Protein AF-A0A0Q6K3Z5-F1 (afdb_monomer)

Nearest PDB structures (foldseek):
  2ost-assembly1_D  TM=7.814E-01  e=1.177E-01  Synechocystis sp. PCC 6803
  2ost-assembly1_B  TM=5.981E-01  e=3.414E-01  Synechocystis sp. PCC 6803
  2ost-assembly1_C  TM=6.191E-01  e=8.669E-01  Synechocystis sp. PCC 6803
  3h0g-assembly1_I  TM=3.306E-01  e=2.872E+00  Schizosaccharomyces pombe 972h-

Foldseek 3Di:
DPDDDDPPQQVVQVVVVVVVCVVQVKDWDADPDPPQVAGIKIWHDFDADPPDDPVPGDDTAIETEHGDDDDDDDDDDDDDPVNVVSQVPDPHHYYD

Solvent-accessible surface area (backbone atoms only — not comparable to full-atom values): 6191 Å² total; per-residue (Å²): 132,89,74,78,79,73,81,60,49,62,63,51,46,48,52,49,51,45,56,51,33,60,74,69,62,31,48,72,43,71,55,88,62,98,80,73,76,44,46,30,43,34,39,45,70,70,79,83,57,87,96,53,57,82,93,71,48,77,78,61,54,53,34,40,31,32,82,80,68,80,95,72,82,79,94,79,82,92,74,60,67,71,44,54,55,51,48,75,71,42,92,54,56,66,48,110

Radius of gyration: 16.68 Å; Cα contacts (8 Å, |Δi|>4): 106; chains: 1; bounding box: 41×44×38 Å

Secondary structure (DSSP, 8-state):
--PPPPS-HHHHHHHHHHHHHHHTT-EEEE-SSTTSS-SEEEEPPP-PPTT--GGGSPPPPEEEE-----SSSS------HHHHHHHHH-SS-EE-

Sequence (96 aa):
MQHSPIIDLAEWAEDDFSARCARAGITRNKSRQDRTGWDYFVEFPAIAVAGIPADLQPVEMAASVQVKSKRKGQPFVDLKLSNALRFAKNAAPCFL

Structure (mmCIF, N/CA/C/O backbone):
data_AF-A0A0Q6K3Z5-F1
#
_entry.id   AF-A0A0Q6K3Z5-F1
#
loop_
_atom_site.group_PDB
_atom_site.id
_atom_site.type_symbol
_atom_site.label_atom_id
_atom_site.label_alt_id
_atom_site.label_comp_id
_atom_site.label_asym_id
_atom_site.label_entity_id
_atom_site.label_seq_id
_atom_site.pdbx_PDB_ins_code
_atom_site.Cartn_x
_atom_site.Cartn_y
_atom_site.Cartn_z
_atom_site.occupancy
_atom_site.B_iso_or_equiv
_atom_site.auth_seq_id
_atom_site.auth_comp_id
_atom_site.auth_asym_id
_atom_site.auth_atom_id
_atom_site.pdbx_PDB_model_num
ATOM 1 N N . MET A 1 1 ? -4.901 28.794 7.567 1.00 43.53 1 MET A N 1
ATOM 2 C CA . MET A 1 1 ? -5.897 28.053 6.763 1.00 43.53 1 MET A CA 1
ATOM 3 C C . MET A 1 1 ? -6.505 26.964 7.635 1.00 43.53 1 MET A C 1
ATOM 5 O O . MET A 1 1 ? -5.822 25.987 7.926 1.00 43.53 1 MET A O 1
ATOM 9 N N . GLN A 1 2 ? -7.729 27.168 8.132 1.00 45.81 2 GLN A N 1
ATOM 10 C CA . GLN A 1 2 ? -8.471 26.124 8.846 1.00 45.81 2 GLN A CA 1
ATOM 11 C C . GLN A 1 2 ? -8.821 25.036 7.828 1.00 45.81 2 GLN A C 1
ATOM 13 O O . GLN A 1 2 ? -9.632 25.266 6.938 1.00 45.81 2 GLN A O 1
ATOM 18 N N . HIS A 1 3 ? -8.138 23.896 7.898 1.00 64.44 3 HIS A N 1
ATOM 19 C CA . HIS A 1 3 ? -8.525 22.734 7.108 1.00 64.44 3 HIS A CA 1
ATOM 20 C C . HIS A 1 3 ? -9.770 22.140 7.757 1.00 64.44 3 HIS A C 1
ATOM 22 O O . HIS A 1 3 ? -9.778 21.900 8.968 1.00 64.44 3 HIS A O 1
ATOM 28 N N . SER A 1 4 ? -10.819 21.935 6.962 1.00 77.44 4 SER A N 1
ATOM 29 C CA . SER A 1 4 ? -12.004 21.207 7.404 1.00 77.44 4 SER A CA 1
ATOM 30 C C . SER A 1 4 ? -11.591 19.858 7.996 1.00 77.44 4 SER A C 1
ATOM 32 O O . SER A 1 4 ? -10.671 19.217 7.475 1.00 77.44 4 SER A O 1
ATOM 34 N N . PRO A 1 5 ? -12.224 19.416 9.094 1.00 87.25 5 PRO A N 1
ATOM 35 C CA . PRO A 1 5 ? -11.871 18.149 9.706 1.00 87.25 5 PRO A CA 1
ATOM 36 C C . PRO A 1 5 ? -12.133 17.011 8.715 1.00 87.25 5 PRO A C 1
ATOM 38 O O . PRO A 1 5 ? -13.237 16.879 8.193 1.00 87.25 5 PRO A O 1
ATOM 41 N N . I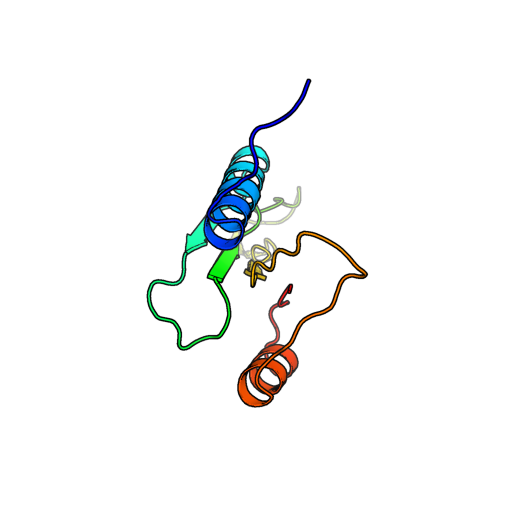LE A 1 6 ? -11.119 16.174 8.479 1.00 91.44 6 ILE A N 1
ATOM 42 C CA . ILE A 1 6 ? -11.283 14.905 7.758 1.00 91.44 6 ILE A CA 1
ATOM 43 C C . ILE A 1 6 ? -12.333 14.095 8.516 1.00 91.44 6 ILE A C 1
ATOM 45 O O . ILE A 1 6 ? -12.143 13.887 9.714 1.00 91.44 6 ILE A O 1
ATOM 49 N N . ILE A 1 7 ? -13.423 13.680 7.871 1.00 92.25 7 ILE A N 1
ATOM 50 C CA . ILE A 1 7 ? -14.517 12.945 8.524 1.00 92.25 7 ILE A CA 1
ATOM 51 C C . ILE A 1 7 ? -14.127 11.474 8.683 1.00 92.25 7 ILE A C 1
ATOM 53 O O . ILE A 1 7 ? -13.943 11.026 9.818 1.00 92.25 7 ILE A O 1
ATOM 57 N N . ASP A 1 8 ? -13.875 10.777 7.572 1.00 94.44 8 ASP A N 1
ATOM 58 C CA . ASP A 1 8 ? -13.308 9.427 7.576 1.00 94.44 8 ASP A CA 1
ATOM 59 C C . ASP A 1 8 ? -11.776 9.486 7.522 1.00 94.44 8 ASP A C 1
ATOM 61 O O . A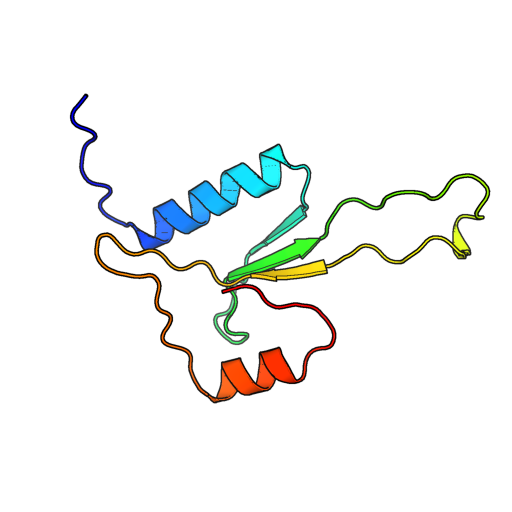SP A 1 8 ? -11.159 9.683 6.477 1.00 94.44 8 ASP A O 1
ATOM 65 N N . LEU A 1 9 ? -11.147 9.389 8.694 1.00 93.44 9 LEU A N 1
ATOM 66 C CA . LEU A 1 9 ? -9.691 9.453 8.804 1.00 93.44 9 LEU A CA 1
ATOM 67 C C . LEU A 1 9 ? -9.010 8.154 8.360 1.00 93.44 9 LEU A C 1
ATOM 69 O O . LEU A 1 9 ? -7.829 8.181 8.018 1.00 93.44 9 LEU A O 1
ATOM 73 N N . ALA A 1 10 ? -9.705 7.019 8.435 1.00 91.88 10 ALA A N 1
ATOM 74 C CA . ALA A 1 10 ? -9.131 5.735 8.058 1.00 91.88 10 ALA A CA 1
ATOM 75 C C . ALA A 1 10 ? -9.049 5.646 6.533 1.00 91.88 10 ALA A C 1
ATOM 77 O O . ALA A 1 10 ? -7.957 5.463 5.998 1.00 91.88 10 ALA A O 1
ATOM 78 N N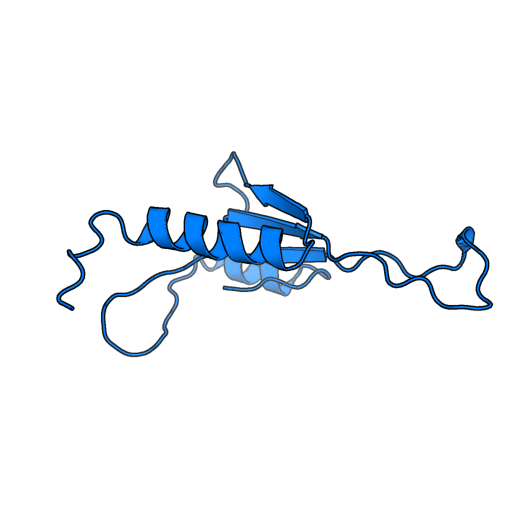 . GLU A 1 11 ? -10.165 5.912 5.852 1.00 95.00 11 GLU A N 1
ATOM 79 C CA . GLU A 1 11 ? -10.230 5.946 4.391 1.00 95.00 11 GLU A CA 1
ATOM 80 C C . GLU A 1 11 ? -9.273 6.998 3.817 1.00 95.00 11 GLU A C 1
ATOM 82 O O . GLU A 1 11 ? -8.440 6.686 2.967 1.00 95.00 11 GLU A O 1
ATOM 87 N N . TRP A 1 12 ? -9.280 8.218 4.367 1.00 96.06 12 TRP A N 1
ATOM 88 C CA . TRP A 1 12 ? -8.357 9.267 3.926 1.00 96.06 12 TRP A CA 1
ATOM 89 C C . TRP A 1 12 ? -6.880 8.868 4.060 1.00 96.06 12 TRP A C 1
ATOM 91 O O . TRP A 1 12 ? -6.066 9.205 3.202 1.00 96.06 12 TRP A O 1
ATOM 101 N N . ALA A 1 13 ? -6.505 8.161 5.131 1.00 95.44 13 ALA A N 1
ATOM 102 C CA . ALA A 1 13 ? -5.121 7.735 5.324 1.00 95.44 13 ALA A CA 1
ATOM 103 C C . ALA A 1 13 ? -4.708 6.652 4.319 1.00 95.44 13 ALA A C 1
ATOM 105 O O . ALA A 1 13 ? -3.574 6.665 3.836 1.00 95.44 13 ALA A O 1
ATOM 106 N N . GLU A 1 14 ? -5.617 5.739 3.971 1.00 96.50 14 GLU A N 1
ATOM 107 C CA . GLU A 1 14 ? -5.387 4.772 2.898 1.00 96.50 14 GLU A CA 1
ATOM 108 C C . GLU A 1 14 ? -5.239 5.448 1.528 1.00 96.50 14 GLU A C 1
ATOM 110 O O . GLU A 1 14 ? -4.393 5.035 0.728 1.00 96.50 14 GLU A O 1
ATOM 115 N N . ASP A 1 15 ? -6.011 6.504 1.268 1.00 96.88 15 ASP A N 1
ATOM 116 C CA . ASP A 1 15 ? -5.938 7.302 0.038 1.00 96.88 15 ASP A CA 1
ATOM 117 C C . ASP A 1 15 ? -4.680 8.180 -0.037 1.00 96.88 15 ASP A C 1
ATOM 119 O O . ASP A 1 15 ? -4.133 8.396 -1.124 1.00 96.88 15 ASP A O 1
ATOM 123 N N . ASP A 1 16 ? -4.168 8.657 1.098 1.00 97.19 16 ASP A N 1
ATOM 124 C CA . ASP A 1 16 ? -2.874 9.342 1.167 1.00 97.19 16 ASP A CA 1
ATOM 125 C C . ASP A 1 16 ? -1.718 8.349 0.956 1.00 97.19 16 ASP A C 1
ATOM 127 O O . ASP A 1 16 ? -0.829 8.594 0.136 1.00 97.19 16 ASP A O 1
ATOM 131 N N . PHE A 1 17 ? -1.750 7.188 1.624 1.00 97.56 17 PHE A N 1
ATOM 132 C CA . PHE A 1 17 ? -0.744 6.126 1.478 1.00 97.56 17 PHE A CA 1
ATOM 133 C C . PHE A 1 17 ? -0.667 5.610 0.040 1.00 97.56 17 PHE A C 1
ATOM 135 O O . PHE A 1 17 ? 0.376 5.689 -0.613 1.00 97.56 17 PHE A O 1
ATOM 142 N N . SER A 1 18 ? -1.811 5.145 -0.455 1.00 97.06 18 SER A N 1
ATOM 143 C CA . SER A 1 18 ? -2.419 5.725 -1.630 1.00 97.06 18 SER A CA 1
ATOM 144 C C . SER A 1 18 ? -1.496 6.498 -2.572 1.00 97.06 18 SER A C 1
ATOM 146 O O . SER A 1 18 ? -0.586 5.970 -3.230 1.00 97.06 18 SER A O 1
ATOM 148 N N . ALA A 1 19 ? -1.812 7.778 -2.701 1.00 97.69 19 ALA A N 1
ATOM 149 C CA . ALA A 1 19 ? -1.135 8.731 -3.560 1.00 97.69 19 ALA A CA 1
ATOM 150 C C . ALA A 1 19 ? 0.397 8.701 -3.416 1.00 97.69 19 ALA A C 1
ATOM 152 O O . ALA A 1 19 ? 1.098 8.854 -4.417 1.00 97.69 19 ALA A O 1
ATOM 153 N N . ARG A 1 20 ? 0.937 8.461 -2.213 1.00 97.19 20 ARG A N 1
ATOM 154 C CA . ARG A 1 20 ? 2.390 8.365 -1.984 1.00 97.19 20 ARG A CA 1
ATOM 155 C C . ARG A 1 20 ? 3.030 7.214 -2.748 1.00 97.19 20 ARG A C 1
ATOM 157 O O . ARG A 1 20 ? 4.049 7.441 -3.393 1.00 97.19 20 ARG A O 1
ATOM 164 N N . CYS A 1 21 ? 2.426 6.026 -2.734 1.00 96.75 21 CYS A N 1
ATOM 165 C CA . CYS A 1 21 ? 2.937 4.884 -3.496 1.00 96.75 21 CYS A CA 1
ATOM 166 C C . CYS A 1 21 ? 2.990 5.203 -4.994 1.00 96.75 21 CYS A C 1
ATOM 168 O O . CYS A 1 21 ? 4.017 4.995 -5.633 1.00 96.75 21 CYS A O 1
ATOM 170 N N . ALA A 1 22 ? 1.926 5.811 -5.532 1.00 96.25 22 ALA A N 1
ATOM 171 C CA . ALA A 1 22 ? 1.880 6.202 -6.941 1.00 96.25 22 ALA A CA 1
ATOM 172 C C . ALA A 1 22 ? 2.964 7.237 -7.289 1.00 96.25 22 ALA A C 1
ATOM 174 O O . ALA A 1 22 ? 3.635 7.109 -8.309 1.00 96.25 22 ALA A O 1
ATOM 175 N N . ARG A 1 23 ? 3.188 8.233 -6.420 1.00 96.75 23 ARG A N 1
ATOM 176 C CA . ARG A 1 23 ? 4.255 9.234 -6.596 1.00 96.75 23 ARG A CA 1
ATOM 177 C C . ARG A 1 23 ? 5.659 8.634 -6.529 1.00 96.75 23 ARG A C 1
ATOM 179 O O . ARG A 1 23 ? 6.566 9.183 -7.141 1.00 96.75 23 ARG A O 1
ATOM 186 N N . ALA A 1 24 ? 5.833 7.551 -5.779 1.00 94.81 24 ALA A N 1
ATOM 187 C CA . ALA A 1 24 ? 7.105 6.854 -5.624 1.00 94.81 24 ALA A CA 1
ATOM 188 C C . ALA A 1 24 ? 7.351 5.774 -6.697 1.00 94.81 24 ALA A C 1
ATOM 190 O O . ALA A 1 24 ? 8.401 5.141 -6.670 1.00 94.81 24 ALA A O 1
ATOM 191 N N . GLY A 1 25 ? 6.405 5.539 -7.617 1.00 94.31 25 GLY A N 1
ATOM 192 C CA . GLY A 1 25 ? 6.504 4.451 -8.598 1.00 94.31 25 GLY A CA 1
ATOM 193 C C . GLY A 1 25 ? 6.386 3.054 -7.978 1.00 94.31 25 GLY A C 1
ATOM 194 O O . GLY A 1 25 ? 6.863 2.087 -8.558 1.00 94.31 25 GLY A O 1
ATOM 195 N N . ILE A 1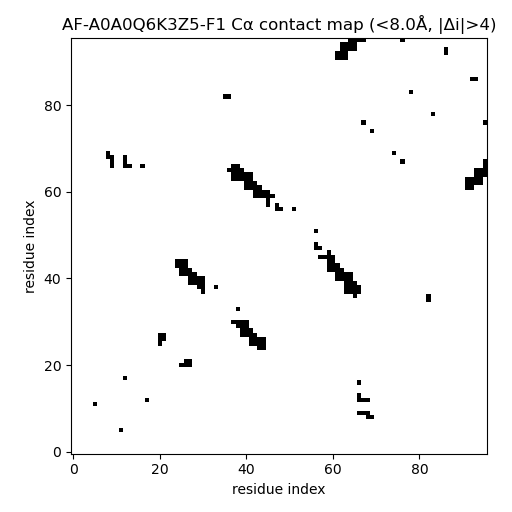 26 ? 5.779 2.953 -6.792 1.00 95.69 26 ILE A N 1
ATOM 196 C CA . ILE A 1 26 ? 5.554 1.693 -6.081 1.00 95.69 26 ILE A CA 1
ATOM 197 C C . ILE A 1 26 ? 4.221 1.107 -6.540 1.00 95.69 26 ILE A C 1
ATOM 199 O O . ILE A 1 26 ? 3.174 1.764 -6.447 1.00 95.69 26 ILE A O 1
ATOM 203 N N . THR A 1 27 ? 4.246 -0.148 -6.981 1.00 95.56 27 THR A N 1
ATOM 204 C CA . THR A 1 27 ? 3.029 -0.900 -7.288 1.00 95.56 27 THR A CA 1
ATOM 205 C C . THR A 1 27 ? 2.361 -1.288 -5.977 1.00 95.56 27 THR A C 1
ATOM 207 O O . THR A 1 27 ? 2.986 -1.864 -5.092 1.00 95.56 27 THR A O 1
ATOM 210 N N . ARG A 1 28 ? 1.079 -0.951 -5.824 1.00 95.50 28 ARG A N 1
ATOM 211 C CA . ARG A 1 28 ? 0.301 -1.220 -4.609 1.00 95.50 28 ARG A CA 1
ATOM 212 C C . ARG A 1 28 ? -0.917 -2.079 -4.942 1.00 95.50 28 ARG A C 1
ATOM 214 O O . ARG A 1 28 ? -1.723 -1.724 -5.800 1.00 95.50 28 ARG A O 1
ATOM 221 N N . ASN A 1 29 ? -1.090 -3.173 -4.216 1.00 95.44 29 ASN A N 1
ATOM 222 C CA . ASN A 1 29 ? -2.189 -4.114 -4.389 1.00 95.44 29 ASN A CA 1
ATOM 223 C C . ASN A 1 29 ? -3.075 -4.085 -3.141 1.00 95.44 29 ASN A C 1
ATOM 225 O O . ASN A 1 29 ? -2.672 -4.570 -2.085 1.00 95.44 29 ASN A O 1
ATOM 229 N N . LYS A 1 30 ? -4.276 -3.499 -3.244 1.00 94.69 30 LYS A N 1
ATOM 230 C CA . LYS A 1 30 ? -5.217 -3.415 -2.115 1.00 94.69 30 LYS A CA 1
ATOM 231 C C . LYS A 1 30 ? -5.804 -4.791 -1.796 1.00 94.69 30 LYS A C 1
ATOM 233 O O . LYS A 1 30 ? -6.305 -5.479 -2.690 1.00 94.69 30 LYS A O 1
ATOM 238 N N . SER A 1 31 ? -5.798 -5.170 -0.524 1.00 92.69 31 SER A N 1
ATOM 239 C CA . SER A 1 31 ? -6.494 -6.358 -0.049 1.00 92.69 31 SER A CA 1
ATOM 240 C C . SER A 1 31 ? -8.000 -6.169 -0.197 1.00 92.69 31 SER A C 1
ATOM 242 O O . SER A 1 31 ? -8.580 -5.209 0.304 1.00 92.69 31 SER A O 1
ATOM 244 N N . ARG A 1 32 ? -8.655 -7.101 -0.892 1.00 89.38 32 ARG A N 1
ATOM 245 C CA . ARG A 1 32 ? -10.123 -7.119 -0.999 1.00 89.38 32 ARG A CA 1
ATOM 246 C C . ARG A 1 32 ? -10.787 -7.903 0.129 1.00 89.38 32 ARG A C 1
ATOM 248 O O . ARG A 1 32 ? -11.970 -7.713 0.381 1.00 89.38 32 ARG A O 1
ATOM 255 N N . GLN A 1 33 ? -10.058 -8.822 0.760 1.00 83.88 33 GLN A N 1
ATOM 256 C CA . GLN A 1 33 ? -10.579 -9.674 1.826 1.00 83.88 33 GLN A CA 1
ATOM 257 C C . GLN A 1 33 ? -9.805 -9.404 3.112 1.00 83.88 33 GLN A C 1
ATOM 259 O O . GLN A 1 33 ? -8.597 -9.632 3.166 1.00 83.88 33 GLN A O 1
ATOM 264 N N . ASP A 1 34 ? -10.506 -9.018 4.175 1.00 75.50 34 ASP A N 1
ATOM 265 C CA . ASP A 1 34 ? -9.912 -8.810 5.499 1.00 75.50 34 ASP A CA 1
ATOM 266 C C . ASP A 1 34 ? -9.633 -10.148 6.212 1.00 75.50 34 ASP A C 1
ATOM 268 O O . ASP A 1 34 ? -10.295 -10.553 7.167 1.00 75.50 34 ASP A O 1
ATOM 272 N N . ARG A 1 35 ? -8.688 -10.919 5.668 1.00 81.25 35 ARG A N 1
ATOM 273 C CA . ARG A 1 35 ? -8.249 -12.216 6.221 1.00 81.25 35 ARG A CA 1
ATOM 274 C C . ARG A 1 35 ? -6.767 -12.245 6.558 1.00 81.25 35 ARG A C 1
ATOM 276 O O . ARG A 1 35 ? -6.320 -13.104 7.318 1.00 81.25 35 ARG A O 1
ATOM 283 N N . THR A 1 36 ? -5.999 -11.348 5.956 1.00 78.50 36 THR A N 1
ATOM 284 C CA . THR A 1 36 ? -4.539 -11.322 6.039 1.00 78.50 36 THR A CA 1
ATOM 285 C C . THR A 1 36 ? -4.027 -10.319 7.068 1.00 78.50 36 THR A C 1
ATOM 287 O O . THR A 1 36 ? -2.903 -10.485 7.540 1.00 78.50 36 THR A O 1
ATOM 290 N N . GLY A 1 37 ? -4.859 -9.350 7.466 1.00 87.00 37 GLY A N 1
ATOM 291 C CA . GLY A 1 37 ? -4.526 -8.339 8.468 1.00 87.00 37 GLY A CA 1
ATOM 292 C C . GLY A 1 37 ? -3.650 -7.197 7.955 1.00 87.00 37 GLY A C 1
ATOM 293 O O . GLY A 1 37 ? -3.032 -6.524 8.765 1.00 87.00 37 GLY A O 1
ATOM 294 N N . TRP A 1 38 ? -3.543 -7.020 6.641 1.00 92.31 38 TRP A N 1
ATOM 295 C CA . TRP A 1 38 ? -2.883 -5.881 6.005 1.00 92.31 38 TRP A CA 1
ATOM 296 C C . TRP A 1 38 ? -3.795 -5.317 4.916 1.00 92.31 38 TRP A C 1
ATOM 298 O O . TRP A 1 38 ? -4.615 -6.048 4.353 1.00 92.31 38 TRP A O 1
ATOM 308 N 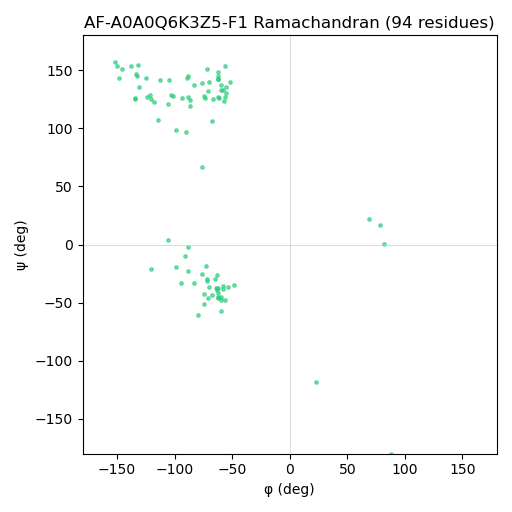N . ASP A 1 39 ? -3.629 -4.033 4.608 1.00 93.88 39 ASP A N 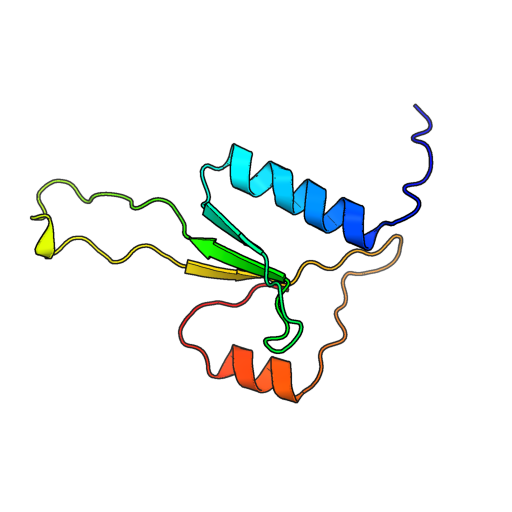1
ATOM 309 C CA . ASP A 1 39 ? -4.478 -3.313 3.654 1.00 93.88 39 ASP A CA 1
ATOM 310 C C . ASP A 1 39 ? -3.867 -3.323 2.250 1.00 93.88 39 ASP A C 1
ATOM 312 O O . ASP A 1 39 ? -4.596 -3.417 1.264 1.00 93.88 39 ASP A O 1
ATOM 316 N N . TYR A 1 40 ? -2.532 -3.300 2.146 1.00 96.12 40 TYR A N 1
ATOM 317 C CA . TYR A 1 40 ? -1.810 -3.334 0.874 1.00 96.12 40 TYR A CA 1
ATOM 318 C C . TYR A 1 40 ? -0.669 -4.353 0.860 1.00 96.12 40 TYR A C 1
ATOM 320 O O . TYR A 1 40 ? 0.043 -4.528 1.846 1.00 96.12 40 TYR A O 1
ATOM 328 N N . PHE A 1 41 ? -0.456 -4.972 -0.297 1.00 95.44 41 PHE A N 1
ATOM 329 C CA . PHE A 1 41 ? 0.806 -5.607 -0.661 1.00 95.44 41 PHE A CA 1
ATOM 330 C C . PHE A 1 41 ? 1.503 -4.713 -1.685 1.00 95.44 41 PHE A C 1
ATOM 332 O O . PHE A 1 41 ? 0.916 -4.395 -2.720 1.00 95.44 41 PHE A O 1
ATOM 339 N N . VAL A 1 42 ? 2.711 -4.253 -1.374 1.00 96.50 42 VAL A N 1
ATOM 340 C CA . VAL A 1 42 ? 3.459 -3.312 -2.211 1.00 96.50 42 VAL A CA 1
ATOM 341 C C . VAL A 1 42 ? 4.698 -3.964 -2.799 1.00 96.50 42 VAL A C 1
ATOM 343 O O . VAL A 1 42 ? 5.380 -4.725 -2.117 1.00 96.50 42 VAL A O 1
ATOM 346 N N . GLU A 1 43 ? 4.987 -3.629 -4.048 1.00 95.19 43 GLU A N 1
ATOM 347 C CA . GLU A 1 43 ? 6.147 -4.087 -4.807 1.00 95.19 43 GLU A CA 1
ATOM 348 C C . GLU A 1 43 ? 6.960 -2.856 -5.211 1.00 95.19 43 GLU A C 1
ATOM 350 O O . GLU A 1 43 ? 6.433 -1.882 -5.765 1.00 95.19 43 GLU A O 1
ATOM 355 N N . PHE A 1 44 ? 8.240 -2.871 -4.855 1.00 92.50 44 PHE A N 1
ATOM 356 C CA . PHE A 1 44 ? 9.166 -1.786 -5.134 1.00 92.50 44 PHE A CA 1
ATOM 357 C C . PHE A 1 44 ? 9.799 -1.997 -6.512 1.00 92.50 44 PHE A C 1
ATOM 359 O O . PHE A 1 44 ? 10.075 -3.139 -6.878 1.00 92.50 44 PHE A O 1
ATOM 366 N N . PRO A 1 45 ? 10.075 -0.918 -7.263 1.00 87.62 45 PRO A N 1
ATOM 367 C CA . PRO A 1 45 ? 10.669 -1.040 -8.587 1.00 87.62 45 PRO A CA 1
ATOM 368 C C . PRO A 1 45 ? 12.009 -1.783 -8.525 1.00 87.62 45 PRO A C 1
ATOM 370 O O . PRO A 1 45 ? 12.865 -1.453 -7.697 1.00 87.62 45 PRO A O 1
ATOM 373 N N . ALA A 1 46 ? 12.205 -2.756 -9.421 1.00 84.06 46 ALA A N 1
ATOM 374 C CA . ALA A 1 46 ? 13.492 -3.421 -9.589 1.00 84.06 46 ALA A CA 1
ATOM 375 C C . ALA A 1 46 ? 14.603 -2.400 -9.867 1.00 84.06 46 ALA A C 1
ATOM 377 O O . ALA A 1 46 ? 14.512 -1.570 -10.776 1.00 84.06 46 ALA A O 1
ATOM 378 N N . ILE A 1 47 ? 15.697 -2.512 -9.117 1.00 85.06 47 ILE A N 1
ATOM 379 C CA . ILE A 1 47 ? 16.936 -1.798 -9.413 1.00 85.06 47 ILE A CA 1
ATOM 380 C C . ILE A 1 47 ? 17.839 -2.785 -10.140 1.00 85.06 47 ILE A C 1
ATOM 382 O O . ILE A 1 47 ? 18.484 -3.625 -9.514 1.00 85.06 47 ILE A O 1
ATOM 386 N N . ALA A 1 48 ? 17.857 -2.694 -11.471 1.00 86.50 48 ALA A N 1
ATOM 387 C CA . ALA A 1 48 ? 18.743 -3.514 -12.282 1.00 86.50 48 ALA A CA 1
ATOM 388 C C . ALA A 1 48 ? 20.204 -3.207 -11.929 1.00 86.50 48 ALA A C 1
ATOM 390 O O . ALA A 1 48 ? 20.651 -2.058 -11.978 1.00 86.50 48 ALA A O 1
ATOM 391 N N . VAL A 1 49 ? 20.957 -4.245 -11.587 1.00 89.12 49 VAL A N 1
ATOM 392 C CA . VAL A 1 49 ? 22.378 -4.132 -11.279 1.00 89.12 49 VAL A CA 1
ATOM 393 C C . VAL A 1 49 ? 23.163 -4.240 -12.580 1.00 89.12 49 VAL A C 1
ATOM 395 O O . VAL A 1 49 ? 23.091 -5.247 -13.291 1.00 89.12 49 VAL A O 1
ATOM 398 N N . ALA A 1 50 ? 23.907 -3.184 -12.907 1.00 91.44 50 ALA A N 1
ATOM 399 C CA . ALA A 1 50 ? 24.733 -3.140 -14.105 1.00 91.44 50 ALA A CA 1
ATOM 400 C C . ALA A 1 50 ? 25.784 -4.262 -14.094 1.00 91.44 50 ALA A C 1
ATOM 402 O O . ALA A 1 50 ? 26.426 -4.520 -13.078 1.00 91.44 50 ALA A O 1
ATOM 403 N N . GLY A 1 51 ? 25.971 -4.916 -15.242 1.00 92.31 51 GLY A N 1
ATOM 404 C CA . GLY A 1 51 ? 26.917 -6.027 -15.382 1.00 92.31 51 GLY A CA 1
ATOM 405 C C . GLY A 1 51 ? 26.392 -7.386 -14.906 1.00 92.31 51 GLY A C 1
ATOM 406 O O . GLY A 1 51 ? 27.122 -8.366 -15.024 1.00 92.31 51 GLY A O 1
ATOM 407 N N . ILE A 1 52 ? 25.147 -7.469 -14.419 1.00 93.06 52 ILE A N 1
ATOM 408 C CA . ILE A 1 52 ? 24.500 -8.735 -14.050 1.00 93.06 52 ILE A CA 1
ATOM 409 C C . ILE A 1 52 ? 23.496 -9.156 -15.146 1.00 93.06 52 ILE A C 1
ATOM 411 O O . ILE A 1 52 ? 22.648 -8.349 -15.540 1.00 93.06 52 ILE A O 1
ATOM 415 N N . PRO A 1 53 ? 23.568 -10.398 -15.662 1.00 92.44 53 PRO A N 1
ATOM 416 C CA . PRO A 1 53 ? 22.565 -10.961 -16.568 1.00 92.44 53 PRO A CA 1
ATOM 417 C C . PRO A 1 53 ? 21.147 -10.948 -15.983 1.00 92.44 53 PRO A C 1
ATOM 419 O O . PRO A 1 53 ? 20.971 -10.983 -14.769 1.00 92.44 53 PRO A O 1
ATOM 422 N N . ALA A 1 54 ? 20.127 -10.912 -16.844 1.00 89.56 54 ALA A N 1
ATOM 423 C CA . ALA A 1 54 ? 18.729 -10.769 -16.425 1.00 89.56 54 ALA A CA 1
ATOM 424 C C . ALA A 1 54 ? 18.251 -11.876 -15.461 1.00 89.56 54 ALA A C 1
ATOM 426 O O . ALA A 1 54 ? 17.484 -11.599 -14.547 1.00 89.56 54 ALA A O 1
ATOM 427 N N . ASP A 1 55 ? 18.728 -13.107 -15.636 1.00 91.56 55 ASP A N 1
ATOM 428 C CA . ASP A 1 5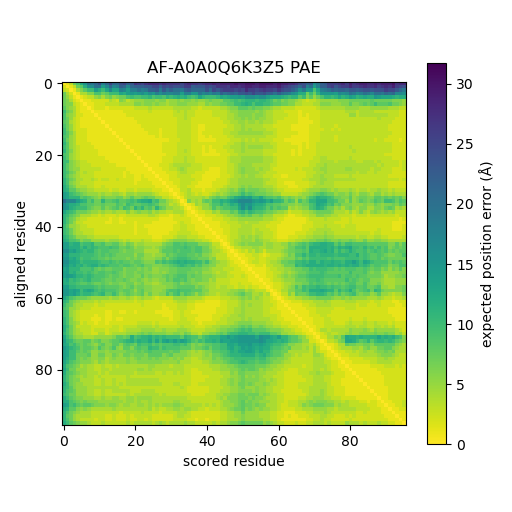5 ? 18.406 -14.278 -14.814 1.00 91.56 55 ASP A CA 1
ATOM 429 C C . ASP A 1 55 ? 19.043 -14.255 -13.415 1.00 91.56 55 ASP A C 1
ATOM 431 O O . ASP A 1 55 ? 18.578 -14.955 -12.518 1.00 91.56 55 ASP A O 1
ATOM 435 N N . LEU A 1 56 ? 20.078 -13.432 -13.215 1.00 91.38 56 LEU A N 1
ATOM 436 C CA . LEU A 1 56 ? 20.774 -13.258 -11.937 1.00 91.38 56 LEU A CA 1
ATOM 437 C C . LEU A 1 56 ? 20.427 -11.935 -11.239 1.00 91.38 56 LEU A C 1
ATOM 439 O O . LEU A 1 56 ? 21.007 -11.620 -10.197 1.00 91.38 56 LEU A O 1
ATOM 443 N N . GLN A 1 57 ? 19.508 -11.146 -11.802 1.00 90.31 57 GLN A N 1
ATOM 444 C CA . GLN A 1 57 ? 19.045 -9.917 -11.164 1.00 90.31 57 GLN A CA 1
ATOM 445 C C . GLN A 1 57 ? 18.355 -10.240 -9.827 1.00 90.31 57 GLN A C 1
ATOM 447 O O . GLN A 1 57 ? 17.654 -11.250 -9.716 1.00 90.31 57 GLN A O 1
ATOM 452 N N . PRO A 1 58 ? 18.542 -9.403 -8.792 1.00 85.00 58 PRO A N 1
ATOM 453 C CA . PRO A 1 58 ? 17.868 -9.605 -7.520 1.00 85.00 58 PRO A CA 1
ATOM 454 C C . PRO A 1 58 ? 16.349 -9.502 -7.695 1.00 85.00 58 PRO A C 1
ATOM 456 O O . PRO A 1 58 ? 15.850 -8.698 -8.482 1.00 85.00 58 PRO A O 1
ATOM 459 N N . VAL A 1 59 ? 15.617 -10.312 -6.928 1.00 82.50 59 VAL A N 1
ATOM 460 C CA . VAL A 1 59 ? 14.150 -10.266 -6.892 1.00 82.50 59 VAL A CA 1
ATOM 461 C C . VAL A 1 59 ? 13.691 -8.901 -6.379 1.00 82.50 59 VAL A C 1
ATOM 463 O O . VAL A 1 59 ? 14.298 -8.333 -5.467 1.00 82.50 59 VAL A O 1
ATOM 466 N N . GLU A 1 60 ? 12.604 -8.392 -6.956 1.00 85.00 60 GLU A N 1
ATOM 467 C CA . GLU A 1 60 ? 11.961 -7.162 -6.506 1.00 85.00 60 GLU A CA 1
ATOM 468 C C . GLU A 1 60 ? 11.601 -7.243 -5.021 1.00 85.00 60 GLU A C 1
ATOM 470 O O . GLU A 1 60 ? 11.087 -8.248 -4.522 1.00 85.00 60 GLU A O 1
ATOM 475 N N . MET A 1 61 ? 11.889 -6.169 -4.288 1.00 90.62 61 MET A N 1
ATOM 476 C CA . MET A 1 61 ? 11.486 -6.097 -2.892 1.00 90.62 61 MET A CA 1
ATOM 477 C C . MET A 1 61 ? 9.969 -5.955 -2.821 1.00 90.62 61 MET A C 1
ATOM 479 O O . MET A 1 61 ? 9.372 -5.182 -3.568 1.00 90.62 61 MET A O 1
ATOM 483 N N . ALA A 1 62 ? 9.355 -6.651 -1.871 1.00 94.50 62 ALA A N 1
ATOM 484 C CA . ALA A 1 62 ? 7.933 -6.528 -1.602 1.00 94.50 62 ALA A CA 1
ATOM 485 C C . ALA A 1 62 ? 7.660 -6.495 -0.100 1.00 94.50 62 ALA A C 1
ATOM 487 O O . ALA A 1 62 ? 8.438 -7.018 0.702 1.00 94.50 62 ALA A O 1
ATOM 488 N N . ALA A 1 63 ? 6.552 -5.870 0.285 1.00 95.62 63 ALA A N 1
ATOM 489 C CA . ALA A 1 63 ? 6.149 -5.746 1.677 1.00 95.62 63 ALA A CA 1
ATOM 490 C C . ALA A 1 63 ? 4.629 -5.779 1.835 1.00 95.62 63 ALA A C 1
ATOM 492 O O . ALA A 1 63 ? 3.882 -5.336 0.967 1.00 95.62 63 ALA A O 1
ATOM 493 N N . SER A 1 64 ? 4.168 -6.259 2.987 1.00 95.88 64 SER A N 1
ATOM 494 C CA . SER A 1 64 ? 2.786 -6.041 3.426 1.00 95.88 64 SER A CA 1
ATOM 495 C C . SER A 1 64 ? 2.698 -4.739 4.224 1.00 95.88 64 SER A C 1
ATOM 497 O O . SER A 1 64 ? 3.617 -4.410 4.972 1.00 95.88 64 SER A O 1
ATOM 499 N N . VAL A 1 65 ? 1.608 -3.990 4.083 1.00 95.75 65 VAL A N 1
ATOM 500 C CA . VAL A 1 65 ? 1.390 -2.722 4.787 1.00 95.75 65 VAL A CA 1
ATOM 501 C C . VAL A 1 65 ? -0.024 -2.677 5.350 1.00 95.75 65 VAL A C 1
ATOM 503 O O . VAL A 1 65 ? -1.003 -2.849 4.624 1.00 95.75 65 VAL A O 1
ATOM 506 N N . GLN A 1 66 ? -0.133 -2.423 6.648 1.00 94.38 66 GLN A N 1
ATOM 507 C CA . GLN A 1 66 ? -1.364 -2.016 7.313 1.00 94.38 66 GLN A CA 1
ATOM 508 C C . GLN A 1 66 ? -1.291 -0.504 7.530 1.00 94.38 66 GLN A C 1
ATOM 510 O O . GLN A 1 66 ? -0.318 -0.003 8.080 1.00 94.38 66 GLN A O 1
ATOM 515 N N . VAL A 1 67 ? -2.317 0.225 7.106 1.00 94.56 67 VAL A N 1
ATOM 516 C CA . VAL A 1 67 ? -2.427 1.666 7.308 1.00 94.56 67 VAL A CA 1
ATOM 517 C C . VAL A 1 67 ? -3.227 1.916 8.582 1.00 94.56 67 VAL A C 1
ATOM 519 O O . VAL A 1 67 ? -4.340 1.417 8.757 1.00 94.56 67 VAL A O 1
ATOM 522 N N . LYS A 1 68 ? -2.663 2.704 9.499 1.00 92.31 68 LYS A N 1
ATOM 523 C CA . LYS A 1 68 ? -3.341 3.162 10.717 1.00 92.31 68 LYS A CA 1
ATOM 524 C C . LYS A 1 68 ? -3.305 4.680 10.801 1.00 92.31 68 LYS A C 1
ATOM 526 O O . LYS A 1 68 ? -2.315 5.317 10.453 1.00 92.31 68 LYS A O 1
ATOM 531 N N . SER A 1 69 ? -4.387 5.268 11.301 1.00 91.88 69 SER A N 1
ATOM 532 C CA . SER A 1 69 ? -4.507 6.715 11.456 1.00 91.88 69 SER A CA 1
ATOM 533 C C . SER A 1 69 ? -5.049 7.090 12.83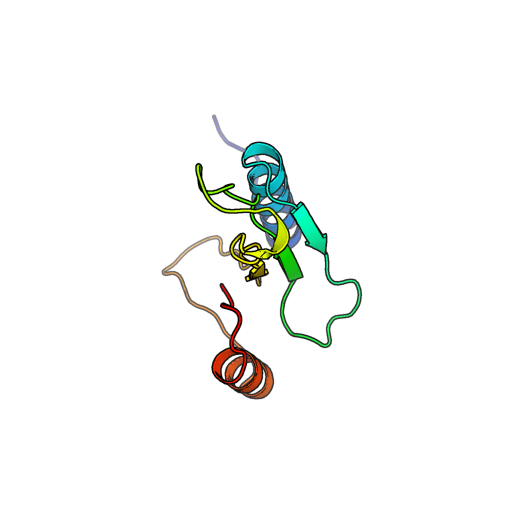3 1.00 91.88 69 SER A C 1
ATOM 535 O O . SER A 1 69 ? -5.825 6.364 13.455 1.00 91.88 69 SER A O 1
ATOM 537 N N . LYS A 1 70 ? -4.592 8.232 13.354 1.00 90.38 70 LYS A N 1
ATOM 538 C CA . LYS A 1 70 ? -4.964 8.742 14.679 1.00 90.38 70 LYS A CA 1
ATOM 539 C C . LYS A 1 70 ? -4.956 10.265 14.663 1.00 90.38 70 LYS A C 1
ATOM 541 O O . LYS A 1 70 ? -4.098 10.875 14.035 1.00 90.38 70 LYS A O 1
ATOM 546 N N . ARG A 1 71 ? -5.896 10.899 15.373 1.00 88.12 71 ARG A N 1
ATOM 547 C CA . ARG A 1 71 ? -5.983 12.374 15.429 1.00 88.12 71 ARG A CA 1
ATOM 548 C C . ARG A 1 71 ? -5.052 13.011 16.457 1.00 88.12 71 ARG A C 1
ATOM 550 O O . ARG A 1 71 ? -4.648 14.153 16.275 1.00 88.12 71 ARG A O 1
ATOM 557 N N . LYS A 1 72 ? -4.804 12.331 17.581 1.00 87.44 72 LYS A N 1
ATOM 558 C CA . LYS A 1 72 ? -4.089 12.873 18.749 1.00 87.44 72 LYS A CA 1
ATOM 559 C C . LYS A 1 72 ? -3.382 11.764 19.528 1.00 87.44 72 LYS A C 1
ATOM 561 O O . LYS A 1 72 ? -3.826 10.618 19.511 1.00 87.44 72 LYS A O 1
ATOM 566 N N . GLY A 1 73 ? -2.356 12.137 20.288 1.00 86.00 73 GLY A N 1
ATOM 567 C CA . GLY A 1 73 ? -1.589 11.231 21.145 1.00 86.00 73 GLY A CA 1
ATOM 568 C C . GLY A 1 73 ? -0.423 10.560 20.420 1.00 86.00 73 GLY A C 1
ATOM 569 O O . GLY A 1 73 ? -0.194 10.804 19.240 1.00 86.00 73 GLY A O 1
ATOM 570 N N . GLN A 1 74 ? 0.315 9.721 21.147 1.00 85.25 74 GLN A N 1
ATOM 571 C CA . GLN A 1 74 ? 1.466 9.005 20.597 1.00 85.25 74 GLN A CA 1
ATOM 572 C C . GLN A 1 74 ? 1.029 7.889 19.627 1.00 85.25 74 GLN A C 1
ATOM 574 O O . GLN A 1 74 ? -0.080 7.342 19.796 1.00 85.25 74 GLN A O 1
ATOM 579 N N . PRO A 1 75 ? 1.877 7.551 18.633 1.00 81.88 75 PRO A N 1
ATOM 580 C CA . PRO A 1 75 ? 1.675 6.394 17.770 1.00 81.88 75 PRO A CA 1
ATOM 581 C C . PRO A 1 75 ? 1.559 5.116 18.603 1.00 81.88 75 PRO A C 1
ATOM 583 O O . PRO A 1 75 ? 2.406 4.829 19.444 1.00 81.88 75 PRO A O 1
ATOM 586 N N . PHE A 1 76 ? 0.483 4.367 18.384 1.00 86.31 76 PHE A N 1
ATOM 587 C CA . PHE A 1 76 ? 0.280 3.039 18.953 1.00 86.31 76 PHE A CA 1
ATOM 588 C C . PHE A 1 76 ? -0.573 2.226 17.977 1.00 86.31 76 PHE A C 1
ATOM 590 O O . PHE A 1 76 ? -1.358 2.812 17.226 1.00 86.31 76 PHE A O 1
ATOM 597 N N . VAL A 1 77 ? -0.435 0.902 18.005 1.00 85.06 77 VAL A N 1
ATOM 598 C CA . VAL A 1 77 ? -1.229 -0.005 17.177 1.00 85.06 77 VAL A CA 1
ATOM 599 C C . VAL A 1 77 ? -1.730 -1.172 18.018 1.00 85.06 77 VAL A C 1
ATOM 601 O O . VAL A 1 77 ? -0.944 -1.877 18.646 1.00 85.06 77 VAL A O 1
ATOM 604 N N . ASP A 1 78 ? -3.045 -1.382 18.002 1.00 86.75 78 ASP A N 1
ATOM 605 C CA . ASP A 1 78 ? -3.653 -2.619 18.482 1.00 86.75 78 ASP A CA 1
ATOM 606 C C . ASP A 1 78 ? -3.677 -3.635 17.338 1.00 86.75 78 ASP A C 1
ATOM 608 O O . ASP A 1 78 ? -4.221 -3.371 16.261 1.00 86.75 78 ASP A O 1
ATOM 612 N N . LEU A 1 79 ? -3.096 -4.812 17.572 1.00 88.19 79 LEU A N 1
ATOM 613 C CA . LEU A 1 79 ? -3.020 -5.887 16.588 1.00 88.19 79 LEU A CA 1
ATOM 614 C C . LEU A 1 79 ? -3.477 -7.211 17.202 1.00 88.19 79 LEU A C 1
ATOM 616 O O . LEU A 1 79 ? -3.062 -7.584 18.299 1.00 88.19 79 LEU A O 1
ATOM 620 N N . LYS A 1 80 ? -4.301 -7.968 16.467 1.00 91.19 80 LYS A N 1
ATOM 621 C CA . LYS A 1 80 ? -4.654 -9.340 16.860 1.00 91.19 80 LYS A CA 1
ATOM 622 C C . LYS A 1 80 ? -3.382 -10.188 16.946 1.00 91.19 80 LYS A C 1
ATOM 624 O O . LYS A 1 80 ? -2.598 -10.209 15.998 1.00 91.19 80 LYS A O 1
ATOM 629 N N . LEU A 1 81 ? -3.224 -10.962 18.023 1.00 92.81 81 LEU A N 1
ATOM 630 C CA . LEU A 1 81 ? -2.057 -11.835 18.221 1.00 92.81 81 LEU A CA 1
ATOM 631 C C . LEU A 1 81 ? -1.823 -12.787 17.035 1.00 92.81 81 LEU A C 1
ATOM 633 O O . LEU A 1 81 ? -0.684 -13.033 16.649 1.00 92.81 81 LEU A O 1
ATOM 637 N N . SER A 1 82 ? -2.894 -13.283 16.412 1.00 92.44 82 SER A N 1
ATOM 638 C CA . SER A 1 82 ? -2.813 -14.124 15.214 1.00 92.44 82 SER A CA 1
ATOM 639 C C . SER A 1 82 ? -2.175 -13.411 14.016 1.00 92.44 82 SER A C 1
ATOM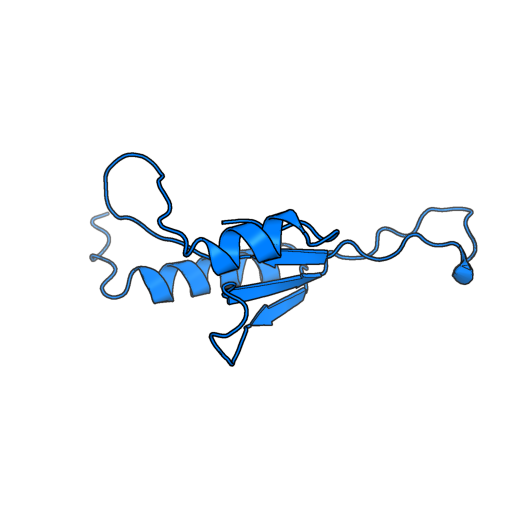 641 O O . SER A 1 82 ? -1.412 -14.033 13.278 1.00 92.44 82 SER A O 1
ATOM 643 N N . ASN A 1 83 ? -2.448 -12.116 13.830 1.00 91.81 83 ASN A N 1
ATOM 644 C CA . ASN A 1 83 ? -1.840 -11.310 12.771 1.00 91.81 83 ASN A CA 1
ATOM 645 C C . ASN A 1 83 ? -0.383 -10.986 13.115 1.00 91.81 83 ASN A C 1
ATOM 647 O O . ASN A 1 83 ? 0.485 -11.157 12.267 1.00 91.81 83 ASN A O 1
ATOM 651 N N . ALA A 1 84 ? -0.093 -10.635 14.372 1.00 92.25 84 ALA A N 1
ATOM 652 C CA . ALA A 1 84 ? 1.278 -10.419 14.839 1.00 92.25 84 ALA A CA 1
ATOM 653 C C . ALA A 1 84 ? 2.161 -11.656 14.597 1.00 92.25 84 ALA A C 1
ATOM 655 O O . ALA A 1 84 ? 3.241 -11.553 14.020 1.00 92.25 84 ALA A O 1
ATOM 656 N N . LEU A 1 85 ? 1.665 -12.845 14.962 1.00 93.75 85 LEU A N 1
ATOM 657 C CA . LEU A 1 85 ? 2.364 -14.109 14.736 1.00 93.75 85 LEU A CA 1
ATOM 658 C C . LEU A 1 85 ? 2.554 -14.406 13.244 1.00 93.75 85 LEU A C 1
ATOM 660 O O . LEU A 1 85 ? 3.600 -14.917 12.851 1.00 93.75 85 LEU A O 1
ATOM 664 N N . ARG A 1 86 ? 1.552 -14.098 12.411 1.00 91.94 86 ARG A N 1
ATOM 665 C CA . ARG A 1 86 ? 1.641 -14.247 10.953 1.00 91.94 86 ARG A CA 1
ATOM 666 C C . ARG A 1 86 ? 2.738 -13.354 10.376 1.00 91.94 86 ARG A C 1
ATOM 668 O O . ARG A 1 86 ? 3.524 -13.841 9.572 1.00 91.94 86 ARG A O 1
ATOM 675 N N . PHE A 1 87 ? 2.803 -12.088 10.785 1.00 92.75 87 PHE A N 1
ATOM 676 C CA . PHE A 1 87 ? 3.806 -11.140 10.293 1.00 92.75 87 PHE A CA 1
ATOM 677 C C . PHE A 1 87 ? 5.209 -11.507 10.760 1.00 92.75 87 PHE A C 1
ATOM 679 O O . PHE A 1 87 ? 6.120 -11.540 9.945 1.00 92.75 87 PHE A O 1
ATOM 686 N N . ALA A 1 88 ? 5.367 -11.890 12.027 1.00 92.56 88 ALA A N 1
ATOM 687 C CA . ALA A 1 88 ? 6.656 -12.313 12.572 1.00 92.56 88 ALA A CA 1
ATOM 688 C C . ALA A 1 88 ? 7.217 -13.587 11.912 1.00 92.56 88 ALA A C 1
ATOM 690 O O . ALA A 1 88 ? 8.424 -13.803 11.919 1.00 92.56 88 ALA A O 1
ATOM 691 N N . LYS A 1 89 ? 6.349 -14.449 11.365 1.00 93.69 89 LYS A N 1
ATOM 692 C CA . LYS A 1 89 ? 6.744 -15.681 10.662 1.00 93.69 89 LYS A CA 1
ATOM 693 C C . LYS A 1 89 ? 6.942 -15.500 9.158 1.00 93.69 89 LYS A C 1
ATOM 695 O O . LYS A 1 89 ? 7.398 -16.437 8.507 1.00 93.69 89 LYS A O 1
ATOM 700 N N . ASN A 1 90 ? 6.556 -14.359 8.592 1.00 90.62 90 ASN A N 1
ATOM 701 C CA . ASN A 1 90 ? 6.725 -14.102 7.169 1.00 90.62 90 ASN A CA 1
ATOM 702 C C . ASN A 1 90 ? 8.150 -13.599 6.899 1.00 90.62 90 ASN A C 1
ATOM 704 O O . ASN A 1 90 ? 8.667 -12.775 7.646 1.00 90.62 90 ASN A O 1
ATOM 708 N N . ALA A 1 91 ? 8.781 -14.094 5.833 1.00 90.38 91 ALA A N 1
ATOM 709 C CA . ALA A 1 91 ? 10.094 -13.618 5.404 1.00 90.38 91 ALA A CA 1
ATOM 710 C C . ALA A 1 91 ? 10.022 -12.211 4.786 1.00 90.38 91 ALA A C 1
ATOM 712 O O . ALA A 1 91 ? 10.983 -11.450 4.871 1.00 90.38 91 ALA A O 1
ATOM 713 N N . ALA A 1 92 ? 8.885 -11.863 4.173 1.00 91.75 92 ALA A N 1
ATOM 714 C CA . ALA A 1 92 ? 8.654 -10.521 3.660 1.00 91.75 92 ALA A CA 1
ATOM 715 C C . ALA A 1 92 ? 8.320 -9.555 4.812 1.00 91.75 92 ALA A C 1
ATOM 717 O O . ALA A 1 92 ? 7.536 -9.913 5.700 1.00 91.75 92 ALA A O 1
ATOM 718 N N . PRO A 1 93 ? 8.859 -8.323 4.796 1.00 94.19 93 PRO A N 1
ATOM 719 C CA . PRO A 1 93 ? 8.566 -7.330 5.818 1.00 94.19 93 PRO A CA 1
ATOM 720 C C . PRO A 1 93 ? 7.077 -6.963 5.840 1.00 94.19 93 PRO A C 1
ATOM 722 O O . PRO A 1 93 ? 6.393 -6.934 4.811 1.00 94.19 93 PRO A O 1
ATOM 725 N N . CYS A 1 94 ? 6.591 -6.636 7.036 1.00 94.56 94 CYS A N 1
ATOM 726 C CA . CYS A 1 94 ? 5.269 -6.065 7.247 1.00 94.56 94 CYS A CA 1
ATOM 727 C C . CYS A 1 94 ? 5.401 -4.743 8.005 1.00 94.56 94 CYS A C 1
ATOM 729 O O . CYS A 1 94 ? 6.005 -4.708 9.077 1.00 94.56 94 CYS A O 1
ATOM 731 N N . PHE A 1 95 ? 4.813 -3.679 7.466 1.00 94.12 95 PHE A N 1
ATOM 732 C CA . PHE A 1 95 ? 4.760 -2.358 8.090 1.00 94.12 95 PHE A CA 1
ATOM 733 C C . PHE A 1 95 ? 3.355 -2.098 8.647 1.00 94.12 95 PHE A C 1
ATOM 735 O O . PHE A 1 95 ? 2.366 -2.510 8.036 1.00 94.12 95 PHE A O 1
ATOM 742 N N . LEU A 1 96 ? 3.281 -1.457 9.815 1.00 90.31 96 LEU A N 1
ATOM 743 C CA . LEU A 1 96 ? 2.049 -1.114 10.535 1.00 90.31 96 LEU A CA 1
ATOM 744 C C . LEU A 1 96 ? 1.955 0.397 10.758 1.00 90.31 96 LEU A C 1
ATOM 746 O O . LEU A 1 96 ? 3.034 1.018 10.907 1.00 90.31 96 LEU A O 1
#

pLDDT: mean 90.14, std 8.57, range [43.53, 97.69]

Mean predicted aligned error: 5.21 Å